Protein AF-A0A2D8U6D7-F1 (afdb_monomer_lite)

pLDDT: mean 74.04, std 12.65, range [47.66, 91.5]

Radius of gyration: 14.73 Å; chains: 1; bounding box: 35×24×39 Å

Structure (mmCIF, N/CA/C/O backbone):
data_AF-A0A2D8U6D7-F1
#
_entry.id   AF-A0A2D8U6D7-F1
#
loop_
_atom_site.group_PDB
_atom_site.id
_atom_site.type_symbol
_atom_site.label_atom_id
_atom_site.label_alt_id
_atom_site.label_comp_id
_atom_site.label_asym_id
_atom_site.label_entity_id
_atom_site.label_seq_id
_atom_site.pdbx_PDB_ins_code
_atom_site.Cartn_x
_atom_site.Cartn_y
_atom_site.Cartn_z
_atom_site.occupancy
_atom_site.B_iso_or_equiv
_atom_site.auth_seq_id
_atom_site.auth_comp_id
_atom_site.auth_asym_id
_atom_site.auth_atom_id
_atom_site.pdbx_PDB_model_num
ATOM 1 N N . MET A 1 1 ? 12.069 -9.925 2.787 1.00 50.28 1 MET A N 1
ATOM 2 C CA . MET A 1 1 ? 12.293 -8.523 2.334 1.00 50.28 1 MET A CA 1
ATOM 3 C C . MET A 1 1 ? 13.590 -8.177 1.561 1.00 50.28 1 MET A C 1
ATOM 5 O O . MET A 1 1 ? 13.498 -7.458 0.572 1.00 50.28 1 MET A O 1
ATOM 9 N N . ARG A 1 2 ? 14.810 -8.616 1.933 1.00 51.97 2 ARG A N 1
ATOM 10 C CA . ARG A 1 2 ? 16.071 -8.063 1.350 1.00 51.97 2 ARG A CA 1
ATOM 11 C C . ARG A 1 2 ? 16.316 -8.334 -0.151 1.00 51.97 2 ARG A C 1
ATOM 13 O O . ARG A 1 2 ? 16.917 -7.504 -0.827 1.00 51.97 2 ARG A O 1
ATOM 20 N N . GLY A 1 3 ? 15.871 -9.482 -0.666 1.00 53.47 3 GLY A N 1
ATOM 21 C CA . GLY A 1 3 ? 16.081 -9.878 -2.069 1.00 53.47 3 GLY A CA 1
ATOM 22 C C . GLY A 1 3 ? 15.167 -9.151 -3.059 1.00 53.47 3 GLY A C 1
ATOM 23 O O . GLY A 1 3 ? 15.640 -8.672 -4.085 1.00 53.47 3 GLY A O 1
ATOM 24 N N . ILE A 1 4 ? 13.885 -9.001 -2.711 1.00 47.66 4 ILE A N 1
ATOM 25 C CA . ILE A 1 4 ? 12.861 -8.347 -3.546 1.00 47.66 4 ILE A CA 1
ATOM 26 C C . ILE A 1 4 ? 13.197 -6.866 -3.744 1.00 47.66 4 ILE A C 1
ATOM 28 O O . ILE A 1 4 ? 13.259 -6.398 -4.877 1.00 47.66 4 ILE A O 1
ATOM 32 N N . ARG A 1 5 ? 13.537 -6.155 -2.658 1.00 55.44 5 ARG A N 1
ATOM 33 C CA . ARG A 1 5 ? 13.986 -4.753 -2.707 1.00 55.44 5 ARG A CA 1
ATOM 34 C C . ARG A 1 5 ? 15.180 -4.565 -3.645 1.00 55.44 5 ARG A C 1
ATOM 36 O O . ARG A 1 5 ? 15.194 -3.638 -4.444 1.00 55.44 5 ARG A O 1
ATOM 43 N N . LYS A 1 6 ? 16.171 -5.460 -3.574 1.00 61.91 6 LYS A N 1
ATOM 44 C CA . LYS A 1 6 ? 17.380 -5.384 -4.407 1.00 61.91 6 LYS A CA 1
ATOM 45 C C . LYS A 1 6 ? 17.085 -5.659 -5.887 1.00 61.91 6 LYS A C 1
ATOM 47 O O . LYS A 1 6 ? 17.662 -5.001 -6.746 1.00 61.91 6 LYS A O 1
ATOM 52 N N . GLY A 1 7 ? 16.188 -6.604 -6.172 1.00 61.66 7 GLY A N 1
ATOM 53 C CA . GLY A 1 7 ? 15.747 -6.914 -7.533 1.00 61.66 7 GLY A CA 1
ATOM 54 C C . GLY A 1 7 ? 14.941 -5.781 -8.165 1.00 61.66 7 GLY A C 1
ATOM 55 O O . GLY A 1 7 ? 15.217 -5.408 -9.301 1.00 61.66 7 GLY A O 1
ATOM 56 N N . LEU A 1 8 ? 14.010 -5.190 -7.409 1.00 56.62 8 LEU A N 1
ATOM 57 C CA . LEU A 1 8 ? 13.214 -4.053 -7.868 1.00 56.62 8 LEU A CA 1
ATOM 58 C C . LEU A 1 8 ? 14.104 -2.843 -8.156 1.00 56.62 8 LEU A C 1
ATOM 60 O O . LEU A 1 8 ? 14.065 -2.354 -9.276 1.00 56.62 8 LEU A O 1
ATOM 64 N N . LEU A 1 9 ? 14.976 -2.440 -7.222 1.00 59.34 9 LEU A N 1
ATOM 65 C CA . LEU A 1 9 ? 15.904 -1.312 -7.415 1.00 59.34 9 LEU A CA 1
ATOM 66 C C . LEU A 1 9 ? 16.792 -1.485 -8.657 1.00 59.34 9 LEU A C 1
ATOM 68 O O . LEU A 1 9 ? 16.898 -0.582 -9.476 1.00 59.34 9 LEU A O 1
ATOM 72 N N . SER A 1 10 ? 17.368 -2.675 -8.851 1.00 64.12 10 SER A N 1
ATOM 73 C CA . SER A 1 10 ? 18.191 -2.949 -10.036 1.00 64.12 10 SER A CA 1
ATOM 74 C C . SER A 1 10 ? 17.395 -2.867 -11.341 1.00 64.12 10 SER A C 1
ATOM 76 O O . SER A 1 10 ? 17.953 -2.480 -12.369 1.00 64.12 10 SER A O 1
ATOM 78 N N . ALA A 1 11 ? 16.122 -3.267 -11.325 1.00 56.53 11 ALA A N 1
ATOM 79 C CA . ALA A 1 11 ? 15.256 -3.197 -12.491 1.00 56.53 11 ALA A CA 1
ATOM 80 C C . ALA A 1 11 ? 14.836 -1.751 -12.797 1.00 56.53 11 ALA A C 1
ATOM 82 O O . ALA A 1 11 ? 14.767 -1.399 -13.975 1.00 56.53 11 ALA A O 1
ATOM 83 N N . THR A 1 12 ? 14.586 -0.920 -11.771 1.00 59.09 12 THR A N 1
ATOM 84 C CA . THR A 1 12 ? 14.165 0.481 -11.967 1.00 59.09 12 THR A CA 1
ATOM 85 C C . THR A 1 12 ? 15.308 1.306 -12.551 1.00 59.09 12 THR A C 1
ATOM 87 O O . THR A 1 12 ? 15.107 2.023 -13.530 1.00 59.09 12 THR A O 1
ATOM 90 N N . ASP A 1 13 ? 16.524 1.107 -12.029 1.00 56.97 13 ASP A N 1
ATOM 91 C CA . ASP A 1 13 ? 17.740 1.777 -12.494 1.00 56.97 13 ASP A CA 1
ATOM 92 C C . ASP A 1 13 ? 18.101 1.386 -13.936 1.00 56.97 13 ASP A C 1
ATOM 94 O O . ASP A 1 13 ? 18.644 2.191 -14.693 1.00 56.97 13 ASP A O 1
ATOM 98 N N . SER A 1 14 ? 17.798 0.146 -14.337 1.00 55.41 14 SER A N 1
ATOM 99 C CA . SER A 1 14 ? 18.183 -0.384 -15.654 1.00 55.41 14 SER A CA 1
ATOM 100 C C . SER A 1 14 ? 17.163 -0.095 -16.755 1.00 55.41 14 SER A C 1
ATOM 102 O O . SER A 1 14 ? 17.503 -0.172 -17.937 1.00 55.41 14 SER A O 1
ATOM 104 N N . ASN A 1 15 ? 15.911 0.206 -16.405 1.00 53.69 15 ASN A N 1
ATOM 105 C CA . ASN A 1 15 ? 14.874 0.522 -17.376 1.00 53.69 15 ASN A CA 1
ATOM 106 C C . ASN A 1 15 ? 13.762 1.365 -16.722 1.00 53.69 15 ASN A C 1
ATOM 108 O O . ASN A 1 15 ? 12.864 0.794 -16.104 1.00 53.69 15 ASN A O 1
ATOM 112 N N . PRO A 1 16 ? 13.732 2.700 -16.912 1.00 53.34 16 PRO A N 1
ATOM 113 C CA . PRO A 1 16 ? 12.679 3.555 -16.350 1.00 53.34 16 PRO A CA 1
ATOM 114 C C . PRO A 1 16 ? 11.275 3.227 -16.895 1.00 53.34 16 PRO A C 1
ATOM 116 O O . PRO A 1 16 ? 10.280 3.751 -16.409 1.00 53.34 16 PRO A O 1
ATOM 119 N N . ARG A 1 17 ? 11.181 2.338 -17.898 1.00 50.38 17 ARG A N 1
ATOM 120 C CA . ARG A 1 17 ? 9.947 1.708 -18.376 1.00 50.38 17 ARG A CA 1
ATOM 121 C C . ARG A 1 17 ? 9.861 0.259 -17.889 1.00 50.38 17 ARG A C 1
ATOM 123 O O . ARG A 1 17 ? 9.869 -0.673 -18.695 1.00 50.38 17 ARG A O 1
ATOM 130 N N . ILE A 1 18 ? 9.793 0.035 -16.579 1.00 54.50 18 ILE A N 1
ATOM 131 C CA . ILE A 1 18 ? 9.288 -1.253 -16.091 1.00 54.50 18 ILE A CA 1
ATOM 132 C C . ILE A 1 18 ? 7.811 -1.329 -16.488 1.00 54.50 18 ILE A C 1
ATOM 134 O O . ILE A 1 18 ? 7.003 -0.510 -16.058 1.00 54.50 18 ILE A O 1
ATOM 138 N N . ASN A 1 19 ? 7.448 -2.331 -17.291 1.00 55.38 19 ASN A N 1
ATOM 139 C CA . ASN A 1 19 ? 6.052 -2.730 -17.437 1.00 55.38 19 ASN A CA 1
ATOM 140 C C . ASN A 1 19 ? 5.639 -3.431 -16.141 1.00 55.38 19 ASN A C 1
ATOM 142 O O . ASN A 1 19 ? 5.841 -4.636 -15.995 1.00 55.38 19 ASN A O 1
ATOM 146 N N . VAL A 1 20 ? 5.130 -2.666 -15.176 1.00 59.84 20 VAL A N 1
ATOM 147 C CA . VAL A 1 20 ? 4.542 -3.229 -13.960 1.00 59.84 20 VAL A CA 1
ATOM 148 C C . VAL A 1 20 ? 3.146 -3.710 -14.328 1.00 59.84 20 VAL A C 1
ATOM 150 O O . VAL A 1 20 ? 2.276 -2.907 -14.660 1.00 59.84 20 VAL A O 1
ATOM 153 N N . VAL A 1 21 ? 2.931 -5.022 -14.290 1.00 64.88 21 VAL A N 1
ATOM 154 C CA . VAL A 1 21 ? 1.577 -5.574 -14.321 1.00 64.88 21 VAL A CA 1
ATOM 155 C C . VAL A 1 21 ? 0.980 -5.355 -12.938 1.00 64.88 21 VAL A C 1
ATOM 157 O O . VAL A 1 21 ? 1.488 -5.890 -11.949 1.00 64.88 21 VAL A O 1
ATOM 160 N N . PHE A 1 22 ? -0.054 -4.522 -12.884 1.00 72.38 22 PHE A N 1
ATOM 161 C CA . PHE A 1 22 ? -0.819 -4.224 -11.682 1.00 72.38 22 PHE A CA 1
ATOM 162 C C . PHE A 1 22 ? -2.220 -4.809 -11.821 1.00 72.38 22 PHE A C 1
ATOM 164 O O . PHE A 1 22 ? -2.899 -4.573 -12.822 1.00 72.38 22 PHE A O 1
ATOM 171 N N . GLU A 1 23 ? -2.647 -5.545 -10.803 1.00 78.12 23 GLU A N 1
ATOM 172 C CA . GLU A 1 23 ? -3.965 -6.163 -10.742 1.00 78.12 23 GLU A CA 1
ATOM 173 C C . GLU A 1 23 ? -4.605 -5.820 -9.397 1.00 78.12 23 GLU A C 1
ATOM 175 O O . GLU A 1 23 ? -4.019 -6.063 -8.339 1.00 78.12 23 GLU A O 1
ATOM 180 N N . SER A 1 24 ? -5.819 -5.272 -9.433 1.00 76.31 24 SER A N 1
ATOM 181 C CA . SER A 1 24 ? -6.684 -5.198 -8.261 1.00 76.31 24 SER A CA 1
ATOM 182 C C . SER A 1 24 ? -7.717 -6.316 -8.348 1.00 76.31 24 SER A C 1
ATOM 184 O O . SER A 1 24 ? -8.497 -6.401 -9.298 1.00 76.31 24 SER A O 1
ATOM 186 N N . VAL A 1 25 ? -7.701 -7.207 -7.362 1.00 78.94 25 VAL A N 1
ATOM 187 C CA . VAL A 1 25 ? -8.641 -8.325 -7.268 1.00 78.94 25 VAL A CA 1
ATOM 188 C C . VAL A 1 25 ? -9.526 -8.076 -6.059 1.00 78.94 25 VAL A C 1
ATOM 190 O O . VAL A 1 25 ? -9.050 -8.078 -4.923 1.00 78.94 25 VAL A O 1
ATOM 193 N N . ARG A 1 26 ? -10.813 -7.823 -6.305 1.00 74.69 26 ARG A N 1
ATOM 194 C CA . ARG A 1 26 ? -11.822 -7.807 -5.245 1.00 74.69 26 ARG A CA 1
ATOM 195 C C . ARG A 1 26 ? -12.151 -9.257 -4.915 1.00 74.69 26 ARG A C 1
ATOM 197 O O . ARG A 1 26 ? -12.483 -10.017 -5.820 1.00 74.69 26 ARG A O 1
ATOM 204 N N . GLU A 1 27 ? -12.011 -9.640 -3.655 1.00 70.31 27 GLU A N 1
ATOM 205 C CA . GLU A 1 27 ? -12.469 -10.949 -3.208 1.00 70.31 27 GLU A CA 1
ATOM 206 C C . GLU A 1 27 ? -13.883 -10.821 -2.643 1.00 70.31 27 GLU A C 1
ATOM 208 O O . GLU A 1 27 ? -14.126 -10.135 -1.647 1.00 70.31 27 GLU A O 1
ATOM 213 N N . ASP A 1 28 ? -14.824 -11.466 -3.328 1.00 57.78 28 ASP A N 1
ATOM 214 C CA . ASP A 1 28 ? -16.261 -11.258 -3.145 1.00 57.78 28 ASP A CA 1
ATOM 215 C C . ASP A 1 28 ? -16.778 -11.727 -1.768 1.00 57.78 28 ASP A C 1
ATOM 217 O O . ASP A 1 28 ? -17.783 -11.203 -1.288 1.00 57.78 28 ASP A O 1
ATOM 221 N N . ASP A 1 29 ? -16.052 -12.628 -1.089 1.00 59.06 29 ASP A N 1
ATOM 222 C CA . ASP A 1 29 ? -16.477 -13.255 0.174 1.00 59.06 29 ASP A CA 1
ATOM 223 C C . ASP A 1 29 ? -15.688 -12.800 1.420 1.00 59.06 29 ASP A C 1
ATOM 225 O O . ASP A 1 29 ? -16.089 -13.088 2.549 1.00 59.06 29 ASP A O 1
ATOM 229 N N . SER A 1 30 ? -14.571 -12.086 1.254 1.00 59.16 30 SER A N 1
ATOM 230 C CA . SER A 1 30 ? -13.634 -11.779 2.348 1.00 59.16 30 SER A CA 1
ATOM 231 C C . SER A 1 30 ? -13.583 -10.298 2.747 1.00 59.16 30 SER A C 1
ATOM 233 O O . SER A 1 30 ? -13.002 -9.950 3.781 1.00 59.16 30 SER A O 1
ATOM 235 N N . GLY A 1 31 ? -14.244 -9.423 1.979 1.00 65.19 31 GLY A N 1
ATOM 236 C CA . GLY A 1 31 ? -14.343 -7.992 2.284 1.00 65.19 31 GLY A CA 1
ATOM 237 C C . GLY A 1 31 ? -13.014 -7.249 2.141 1.00 65.19 31 GLY A C 1
ATOM 238 O O . GLY A 1 31 ? -12.787 -6.241 2.816 1.00 65.19 31 GLY A O 1
ATOM 239 N N . PHE A 1 32 ? -12.113 -7.761 1.300 1.00 77.31 32 PHE A N 1
ATOM 240 C CA . PHE A 1 32 ? -10.862 -7.092 0.984 1.00 77.31 32 PHE A CA 1
ATOM 241 C C . PHE A 1 32 ? -10.588 -7.015 -0.519 1.00 77.31 32 PHE A C 1
ATOM 243 O O . PHE A 1 32 ? -11.038 -7.832 -1.323 1.00 77.31 32 PHE A O 1
ATOM 250 N N . THR A 1 33 ? -9.832 -5.985 -0.898 1.00 86.38 33 THR A N 1
ATOM 251 C CA . THR A 1 33 ? -9.224 -5.858 -2.223 1.00 86.38 33 THR A CA 1
ATOM 252 C C . THR A 1 33 ? -7.738 -6.172 -2.109 1.00 86.38 33 THR A C 1
ATOM 254 O O . THR A 1 33 ? -7.012 -5.485 -1.387 1.00 86.38 33 THR A O 1
ATOM 257 N N . SER A 1 34 ? -7.295 -7.201 -2.828 1.00 86.69 34 SER A N 1
ATOM 258 C CA . SER A 1 34 ? -5.886 -7.574 -2.957 1.00 86.69 34 SER A CA 1
ATOM 259 C C . SER A 1 34 ? -5.253 -6.787 -4.103 1.00 86.69 34 SER A C 1
ATOM 261 O O . SER A 1 34 ? -5.798 -6.726 -5.211 1.00 86.69 34 SE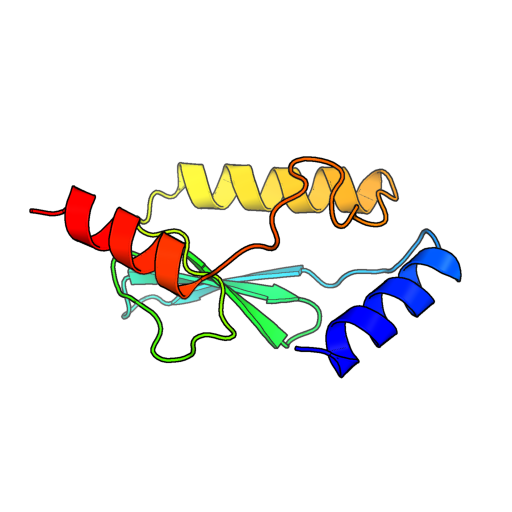R A O 1
ATOM 263 N N . LEU A 1 35 ? -4.108 -6.165 -3.830 1.00 85.50 35 LEU A N 1
ATOM 264 C CA . LEU A 1 35 ? -3.269 -5.511 -4.825 1.00 85.50 35 LEU A CA 1
ATOM 265 C C . LEU A 1 35 ? -2.085 -6.419 -5.144 1.00 85.50 35 LEU A C 1
ATOM 267 O O . LEU A 1 35 ? -1.228 -6.689 -4.292 1.00 85.50 35 LEU A O 1
ATOM 271 N N . LYS A 1 36 ? -2.038 -6.871 -6.397 1.00 85.25 36 LYS A N 1
ATOM 272 C CA . LYS A 1 36 ? -0.992 -7.751 -6.904 1.00 85.25 36 LYS A CA 1
ATOM 273 C C . LYS A 1 36 ? -0.084 -6.996 -7.859 1.00 85.25 36 LYS A C 1
ATOM 275 O O . LYS A 1 36 ? -0.532 -6.289 -8.762 1.00 85.25 36 LYS A O 1
ATOM 280 N N . PHE A 1 37 ? 1.211 -7.198 -7.670 1.00 79.12 37 PHE A N 1
ATOM 281 C CA . PHE A 1 37 ? 2.265 -6.642 -8.502 1.00 79.12 37 PHE A CA 1
ATOM 282 C C . PHE A 1 37 ? 3.000 -7.808 -9.147 1.00 79.12 37 PHE A C 1
ATOM 284 O O . PHE A 1 37 ? 3.607 -8.624 -8.456 1.00 79.12 37 PHE A O 1
ATOM 291 N N . MET A 1 38 ? 2.929 -7.916 -10.475 1.00 79.69 38 MET A N 1
ATOM 292 C CA . MET A 1 38 ? 3.548 -9.018 -11.225 1.00 79.69 38 MET A CA 1
ATOM 293 C C . MET A 1 38 ? 3.083 -10.410 -10.744 1.00 79.69 38 MET A C 1
ATOM 295 O O . MET A 1 38 ? 3.874 -11.351 -10.686 1.00 79.69 38 MET A O 1
ATOM 299 N N . GLY A 1 39 ? 1.808 -10.531 -10.358 1.00 77.75 39 GLY A N 1
ATOM 300 C CA . GLY A 1 39 ? 1.213 -11.768 -9.836 1.00 77.75 39 GLY A C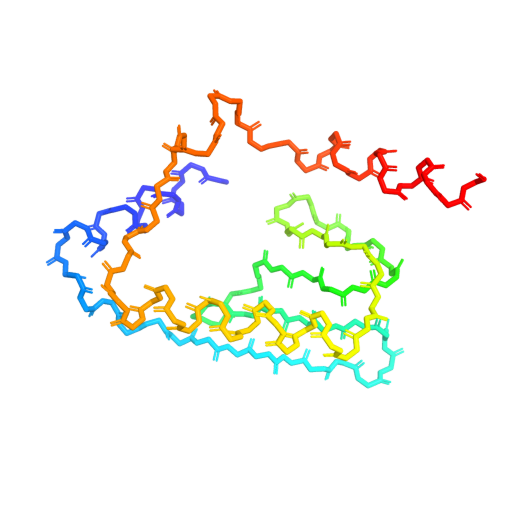A 1
ATOM 301 C C . GLY A 1 39 ? 1.543 -12.090 -8.372 1.00 77.75 39 GLY A C 1
ATOM 302 O O . GLY A 1 39 ? 1.044 -13.085 -7.850 1.00 77.75 39 GLY A O 1
ATOM 303 N N . VAL A 1 40 ? 2.348 -11.262 -7.696 1.00 79.44 40 VAL A N 1
ATOM 304 C CA . VAL A 1 40 ? 2.662 -11.397 -6.266 1.00 79.44 40 VAL A CA 1
ATOM 305 C C . VAL A 1 40 ? 1.755 -10.478 -5.460 1.00 79.44 40 VAL A C 1
ATOM 307 O O . VAL A 1 40 ? 1.631 -9.295 -5.774 1.00 79.44 40 VAL A O 1
ATOM 310 N N . GLU A 1 41 ? 1.133 -11.013 -4.416 1.00 83.00 41 GLU A N 1
ATOM 311 C CA . GLU A 1 41 ? 0.348 -10.223 -3.470 1.00 83.00 41 GLU A CA 1
ATOM 312 C C . GLU A 1 41 ? 1.266 -9.304 -2.658 1.00 83.00 41 GLU A C 1
ATOM 314 O O . GLU A 1 41 ? 2.190 -9.770 -1.997 1.00 83.00 41 GLU A O 1
ATOM 319 N N . GLY A 1 42 ? 1.047 -7.991 -2.770 1.00 83.38 42 GLY A N 1
ATOM 320 C CA . GLY A 1 42 ? 1.884 -6.985 -2.112 1.00 83.38 42 GLY A CA 1
ATOM 321 C C . GLY A 1 42 ? 1.145 -6.152 -1.071 1.00 83.38 42 GLY A C 1
ATOM 322 O O . GLY A 1 42 ? 1.764 -5.676 -0.121 1.00 83.38 42 GLY A O 1
ATOM 323 N N . ALA A 1 43 ? -0.167 -5.966 -1.234 1.00 87.25 43 ALA A N 1
ATOM 324 C CA . ALA A 1 43 ? -0.968 -5.204 -0.287 1.00 87.25 43 ALA A CA 1
ATOM 325 C C . ALA A 1 43 ? -2.426 -5.665 -0.250 1.00 87.25 43 ALA A C 1
ATOM 327 O O . ALA A 1 43 ? -2.966 -6.148 -1.244 1.00 87.25 43 ALA A O 1
ATOM 328 N N . VAL A 1 44 ? -3.071 -5.442 0.893 1.00 89.44 44 VAL A N 1
ATOM 329 C CA . VAL A 1 44 ? -4.489 -5.715 1.124 1.00 89.44 44 VAL A CA 1
ATOM 330 C C . VAL A 1 44 ? -5.168 -4.464 1.682 1.00 89.44 44 VAL A C 1
ATOM 332 O O . VAL A 1 44 ? -4.721 -3.863 2.663 1.00 89.44 44 VAL A O 1
ATOM 335 N N . ILE A 1 45 ? -6.290 -4.087 1.069 1.00 88.44 45 ILE A N 1
A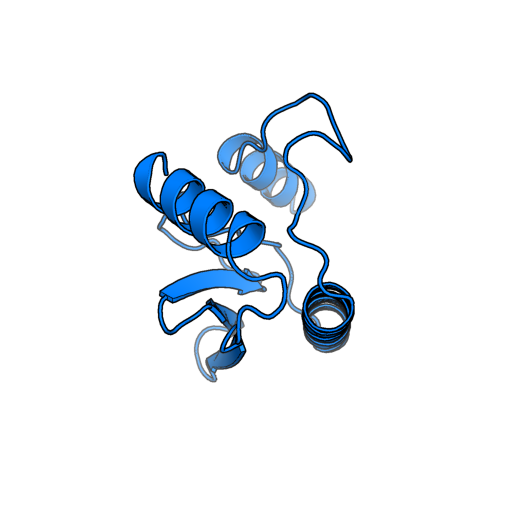TOM 336 C CA . ILE A 1 45 ? -7.187 -3.025 1.539 1.00 88.44 45 ILE A CA 1
ATOM 337 C C . ILE A 1 45 ? -8.448 -3.700 2.062 1.00 88.44 45 ILE A C 1
ATOM 339 O O . ILE A 1 45 ? -9.196 -4.297 1.293 1.00 88.44 45 ILE A O 1
ATOM 343 N N . GLY A 1 46 ? -8.673 -3.642 3.371 1.00 85.88 46 GLY A N 1
ATOM 344 C CA . GLY A 1 46 ? -9.716 -4.438 4.006 1.00 85.88 46 GLY A CA 1
ATOM 345 C C . GLY A 1 46 ? -9.884 -4.133 5.484 1.00 85.88 46 GLY A C 1
ATOM 346 O O . GLY A 1 46 ? -8.995 -3.587 6.145 1.00 85.88 46 GLY A O 1
ATOM 347 N N . THR A 1 47 ? -11.031 -4.508 6.040 1.00 81.56 47 THR A N 1
ATOM 348 C CA . THR A 1 47 ? -11.253 -4.438 7.490 1.00 81.56 47 THR A CA 1
ATOM 349 C C . THR A 1 47 ? -10.542 -5.556 8.244 1.00 81.56 47 THR A C 1
ATOM 351 O O . THR A 1 47 ? -10.263 -5.382 9.426 1.00 81.56 47 THR A O 1
ATOM 354 N N . SER A 1 48 ? -10.209 -6.665 7.595 1.00 84.25 48 SER A N 1
ATOM 355 C CA . SER A 1 48 ? -9.530 -7.802 8.222 1.00 84.25 48 SER A CA 1
ATOM 356 C C . SER A 1 48 ? -8.018 -7.707 8.041 1.00 84.25 48 SER A C 1
ATOM 358 O O . SER A 1 48 ? -7.549 -7.365 6.958 1.00 84.25 48 SER A O 1
ATOM 360 N N . GLU A 1 49 ? -7.273 -7.997 9.106 1.00 88.12 49 GLU A N 1
ATOM 361 C CA . GLU A 1 49 ? -5.811 -8.054 9.078 1.00 88.12 49 GLU A CA 1
ATOM 362 C C . GLU A 1 49 ? -5.338 -9.288 8.288 1.00 88.12 49 GLU A C 1
ATOM 364 O O . GLU A 1 49 ? -5.811 -10.394 8.572 1.00 88.12 49 GLU A O 1
ATOM 369 N N . PRO A 1 50 ? -4.413 -9.147 7.320 1.00 87.50 50 PRO A N 1
ATOM 370 C CA . PRO A 1 50 ? -3.816 -10.293 6.652 1.00 87.50 50 PRO A CA 1
ATOM 371 C C . PRO A 1 50 ? -2.832 -11.015 7.593 1.00 87.50 50 PRO A C 1
ATOM 373 O O . PRO A 1 50 ? -2.092 -10.366 8.334 1.00 87.50 50 PRO A O 1
ATOM 376 N N . PRO A 1 51 ? -2.760 -12.357 7.557 1.00 85.88 51 PRO A N 1
ATOM 377 C CA . PRO A 1 51 ? -1.928 -13.130 8.482 1.00 85.88 51 PRO A CA 1
ATOM 378 C C . PRO A 1 51 ? -0.419 -12.964 8.243 1.00 85.88 51 PRO A C 1
ATOM 380 O O . PRO A 1 51 ? 0.374 -13.233 9.143 1.00 85.88 51 PRO A O 1
ATOM 383 N N . ASP A 1 52 ? -0.017 -12.551 7.040 1.00 89.19 52 ASP A N 1
ATOM 384 C CA . ASP A 1 52 ? 1.383 -12.356 6.665 1.00 89.19 52 ASP A CA 1
ATOM 385 C C . ASP A 1 52 ? 1.823 -10.904 6.917 1.00 89.19 52 ASP A C 1
ATOM 387 O O . ASP A 1 52 ? 1.148 -9.962 6.499 1.00 89.19 52 ASP A O 1
ATOM 391 N N . MET A 1 53 ? 2.961 -10.726 7.590 1.00 89.38 53 MET A N 1
ATOM 392 C CA . MET A 1 53 ? 3.579 -9.427 7.888 1.00 89.38 53 MET A CA 1
ATOM 393 C C . MET A 1 53 ? 4.358 -8.839 6.705 1.00 89.38 53 MET A C 1
ATOM 395 O O . MET A 1 53 ? 4.708 -7.662 6.742 1.00 89.38 53 MET A O 1
ATOM 399 N N . ASP A 1 54 ? 4.634 -9.635 5.668 1.00 85.75 54 ASP A N 1
ATOM 400 C CA . ASP A 1 54 ? 5.217 -9.144 4.415 1.00 85.75 54 ASP A CA 1
ATOM 401 C C . ASP A 1 54 ? 4.152 -8.493 3.496 1.00 85.75 54 ASP A C 1
ATOM 403 O O . ASP A 1 54 ? 4.508 -7.899 2.477 1.00 85.75 54 ASP A O 1
ATOM 407 N N . ILE A 1 55 ? 2.861 -8.553 3.861 1.00 87.19 55 ILE A N 1
ATOM 408 C CA . ILE A 1 55 ? 1.752 -7.890 3.157 1.00 87.19 55 ILE A CA 1
ATOM 409 C C . ILE A 1 55 ? 1.428 -6.555 3.837 1.00 87.19 55 ILE A C 1
ATOM 411 O O . ILE A 1 55 ? 1.083 -6.518 5.023 1.00 87.19 55 ILE A O 1
ATOM 415 N N . LEU A 1 56 ? 1.468 -5.465 3.062 1.00 87.75 56 LEU A N 1
ATOM 416 C CA . LEU A 1 56 ? 1.032 -4.142 3.516 1.00 87.75 56 LEU A CA 1
ATOM 417 C C . LEU A 1 56 ? -0.484 -4.139 3.730 1.00 87.75 56 LEU A C 1
ATOM 419 O O . LEU A 1 56 ? -1.246 -4.342 2.782 1.00 87.75 56 LEU A O 1
ATOM 423 N N . TRP A 1 57 ? -0.936 -3.860 4.948 1.00 90.69 57 TRP A N 1
ATOM 424 C CA . TRP A 1 57 ? -2.361 -3.782 5.251 1.00 90.69 57 TRP A CA 1
ATOM 425 C C . TRP A 1 57 ? -2.798 -2.345 5.474 1.00 90.69 57 TRP A C 1
ATOM 427 O O . TRP A 1 57 ? -2.328 -1.714 6.402 1.00 90.69 57 TRP A O 1
ATOM 437 N N . LEU A 1 58 ? -3.736 -1.811 4.694 1.00 86.69 58 LEU A N 1
ATOM 438 C CA . LEU A 1 58 ? -4.109 -0.395 4.834 1.00 86.69 58 LEU A CA 1
ATOM 439 C C . LEU A 1 58 ? -5.239 -0.116 5.826 1.00 86.69 58 LEU A C 1
ATOM 441 O O . LEU A 1 58 ? -5.403 1.036 6.205 1.00 86.69 58 LEU A O 1
ATOM 445 N N . GLY A 1 59 ? -5.951 -1.147 6.294 1.00 77.44 59 GLY A N 1
ATOM 446 C CA . GLY A 1 59 ? -7.012 -1.023 7.293 1.00 77.44 59 GLY A CA 1
ATOM 447 C C . GLY A 1 59 ? -8.182 -0.133 6.850 1.00 77.44 59 GLY A C 1
ATOM 448 O O . GLY A 1 59 ? -8.028 1.066 6.667 1.00 77.44 59 GLY A O 1
ATOM 449 N N . LYS A 1 60 ? -9.396 -0.699 6.808 1.00 76.38 60 LYS A N 1
ATOM 450 C CA . LYS A 1 60 ? -10.631 -0.107 6.235 1.00 76.38 60 LYS A CA 1
ATOM 451 C C . LYS A 1 60 ? -10.732 -0.383 4.732 1.00 76.38 60 LYS A C 1
ATOM 453 O O . LYS A 1 60 ? -9.747 -0.331 4.005 1.00 76.38 60 LYS A O 1
ATOM 458 N N . GLU A 1 61 ? -11.944 -0.688 4.279 1.00 68.31 61 GLU A N 1
ATOM 459 C CA . GLU A 1 61 ? -12.272 -0.792 2.856 1.00 68.31 61 GLU A CA 1
ATOM 460 C C . GLU A 1 61 ? -13.316 0.274 2.526 1.00 68.31 61 GLU A C 1
ATOM 462 O O . GLU A 1 61 ? -14.423 0.259 3.062 1.00 68.31 61 GLU A O 1
ATOM 467 N N . THR A 1 62 ? -12.969 1.199 1.636 1.00 72.94 62 THR A N 1
ATOM 468 C CA . THR A 1 62 ? -13.953 1.958 0.863 1.00 72.94 62 THR A CA 1
ATOM 469 C C . THR A 1 62 ? -13.587 1.818 -0.606 1.00 72.94 62 THR A C 1
ATOM 471 O O . THR A 1 62 ? -12.405 1.776 -0.957 1.00 72.94 62 THR A O 1
ATOM 474 N N . GLN A 1 63 ? -14.591 1.726 -1.481 1.00 76.06 63 GLN A N 1
ATOM 475 C CA . GLN A 1 63 ? -14.345 1.666 -2.925 1.00 76.06 63 GLN A CA 1
ATOM 476 C C . GLN A 1 63 ? -13.537 2.877 -3.411 1.00 76.06 63 GLN A C 1
ATOM 478 O O . GLN A 1 63 ? -12.664 2.719 -4.263 1.00 76.06 63 GLN A O 1
ATOM 483 N N . ASP A 1 64 ? -13.768 4.048 -2.816 1.00 81.81 64 ASP A N 1
ATOM 484 C CA . ASP A 1 64 ? -13.050 5.282 -3.139 1.00 81.81 64 ASP A CA 1
ATOM 485 C C . ASP A 1 64 ? -11.549 5.165 -2.833 1.00 81.81 64 ASP A C 1
ATOM 487 O O . ASP A 1 64 ? -10.725 5.464 -3.696 1.00 81.81 64 ASP A O 1
ATOM 491 N N . LEU A 1 65 ? -11.174 4.627 -1.663 1.00 82.44 65 LEU A N 1
ATOM 492 C CA . LEU A 1 65 ? -9.769 4.433 -1.284 1.00 82.44 65 LEU A CA 1
ATOM 493 C C . LEU A 1 65 ? -9.043 3.497 -2.258 1.00 82.44 65 LEU A C 1
ATOM 495 O O . LEU A 1 65 ? -7.915 3.762 -2.675 1.00 82.44 65 LEU A O 1
ATOM 499 N N . VAL A 1 66 ? -9.702 2.403 -2.647 1.00 82.44 66 VAL A N 1
ATOM 500 C CA . VAL A 1 66 ? -9.157 1.445 -3.618 1.00 82.44 66 VAL A CA 1
ATOM 501 C C . VAL A 1 66 ? -8.899 2.126 -4.965 1.00 82.44 66 VAL A C 1
ATOM 503 O O . VAL A 1 66 ? -7.839 1.922 -5.567 1.00 82.44 66 VAL A O 1
ATOM 506 N N . GLN A 1 67 ? -9.844 2.944 -5.438 1.00 83.81 67 GLN A N 1
ATOM 507 C CA . GLN A 1 67 ? -9.716 3.673 -6.700 1.00 83.81 67 GLN A CA 1
ATOM 508 C C . GLN A 1 67 ? -8.602 4.724 -6.651 1.00 83.81 67 GLN A C 1
ATOM 510 O O . GLN A 1 67 ? -7.796 4.794 -7.581 1.00 83.81 67 GLN A O 1
ATOM 515 N N . GLU A 1 68 ? -8.518 5.507 -5.576 1.00 87.06 68 GLU A N 1
ATOM 516 C CA . GLU A 1 68 ? -7.503 6.554 -5.405 1.00 87.06 68 GLU A CA 1
ATOM 517 C C . GLU A 1 68 ? -6.079 5.986 -5.372 1.00 87.06 68 GLU A C 1
ATOM 519 O O . GLU A 1 68 ? -5.188 6.486 -6.068 1.00 87.06 68 GLU A O 1
ATOM 524 N N . ILE A 1 69 ? -5.865 4.903 -4.619 1.00 84.62 69 ILE A N 1
ATOM 525 C CA . ILE A 1 69 ? -4.559 4.239 -4.524 1.00 84.62 69 ILE A CA 1
ATOM 526 C C . ILE A 1 69 ? -4.173 3.623 -5.863 1.00 84.62 69 ILE A C 1
ATOM 528 O O . ILE A 1 69 ? -3.060 3.836 -6.343 1.00 84.62 69 ILE A O 1
ATOM 532 N N . THR A 1 70 ? -5.101 2.903 -6.498 1.00 82.94 70 THR A N 1
ATOM 533 C CA . THR A 1 70 ? -4.874 2.299 -7.816 1.00 82.94 70 THR A CA 1
ATOM 534 C C . THR A 1 70 ? -4.472 3.361 -8.838 1.00 82.94 70 THR A C 1
ATOM 536 O O . THR A 1 70 ? -3.480 3.199 -9.549 1.00 82.94 70 THR A O 1
ATOM 539 N N . LYS A 1 71 ? -5.199 4.484 -8.878 1.00 84.62 71 LYS A N 1
ATOM 540 C CA . LYS A 1 71 ? -4.895 5.605 -9.769 1.00 84.62 71 LYS A CA 1
ATOM 541 C C . LYS A 1 71 ? -3.505 6.183 -9.495 1.00 84.62 71 LYS A C 1
ATOM 543 O O . LYS A 1 71 ? -2.734 6.352 -10.435 1.00 84.62 71 LYS A O 1
ATOM 548 N N . SER A 1 72 ? -3.164 6.417 -8.230 1.00 84.62 72 SER A N 1
ATOM 549 C CA . SER A 1 72 ? -1.860 6.966 -7.835 1.00 84.62 72 SER A CA 1
ATOM 550 C C . SER A 1 72 ? -0.700 6.045 -8.226 1.00 84.62 72 SER A C 1
ATOM 552 O O . SER A 1 72 ? 0.312 6.511 -8.745 1.00 84.62 72 SER A O 1
ATOM 554 N N . ILE A 1 73 ? -0.851 4.728 -8.039 1.00 79.94 73 ILE A N 1
ATOM 555 C CA . ILE A 1 73 ? 0.147 3.729 -8.456 1.00 79.94 73 ILE A CA 1
ATOM 556 C C . ILE A 1 73 ? 0.375 3.798 -9.971 1.00 79.94 73 ILE A C 1
ATOM 558 O O . ILE A 1 73 ? 1.521 3.828 -10.421 1.00 79.94 73 ILE A O 1
ATOM 562 N N . VAL A 1 74 ? -0.702 3.859 -10.760 1.00 78.56 74 VAL A N 1
ATOM 563 C CA . VAL A 1 74 ? -0.620 3.958 -12.225 1.00 78.56 74 VAL A CA 1
ATOM 564 C C . VAL A 1 74 ? 0.027 5.276 -12.659 1.00 78.56 74 VAL A C 1
ATOM 566 O O . VAL A 1 74 ? 0.895 5.270 -13.531 1.00 78.56 74 VAL A O 1
ATOM 569 N N . GLU A 1 75 ? -0.342 6.405 -12.057 1.00 82.00 75 GLU A N 1
ATOM 570 C CA . GLU A 1 75 ? 0.239 7.720 -12.369 1.00 82.00 75 GLU A CA 1
ATOM 571 C C . GLU A 1 75 ? 1.745 7.764 -12.070 1.00 82.00 75 GLU A C 1
ATOM 573 O O . GLU A 1 75 ? 2.535 8.180 -12.918 1.00 82.00 75 GLU A O 1
ATOM 578 N N . LEU A 1 76 ? 2.169 7.258 -10.909 1.00 78.06 76 LEU A N 1
ATOM 579 C CA . LEU A 1 76 ? 3.586 7.184 -10.545 1.00 78.06 76 LEU A CA 1
ATOM 580 C C . LEU A 1 76 ? 4.369 6.256 -11.484 1.00 78.06 76 LEU A C 1
ATOM 582 O O . LEU A 1 76 ? 5.445 6.625 -11.960 1.00 78.06 76 LEU A O 1
ATOM 586 N N . ALA A 1 77 ? 3.821 5.080 -11.799 1.00 74.12 77 ALA A N 1
ATOM 587 C CA . ALA A 1 77 ? 4.459 4.135 -12.710 1.00 74.12 77 ALA A CA 1
ATOM 588 C C . ALA A 1 77 ? 4.578 4.701 -14.137 1.00 74.12 77 ALA A C 1
ATOM 590 O O . ALA A 1 77 ? 5.628 4.583 -14.768 1.00 74.12 77 ALA A O 1
ATOM 591 N N . THR A 1 78 ? 3.532 5.361 -14.644 1.00 74.31 78 THR A N 1
ATOM 592 C CA . THR A 1 78 ? 3.526 5.962 -15.992 1.00 74.31 78 THR A CA 1
ATOM 593 C C . THR A 1 78 ? 4.438 7.181 -16.108 1.00 74.31 78 THR A C 1
ATOM 595 O O . THR A 1 78 ? 5.009 7.410 -17.175 1.00 74.31 78 THR A O 1
ATOM 598 N N . ALA A 1 79 ? 4.647 7.918 -15.015 1.00 77.56 79 ALA A N 1
ATOM 599 C CA . ALA A 1 79 ? 5.646 8.980 -14.934 1.00 77.56 79 ALA A CA 1
ATOM 600 C C . ALA A 1 79 ? 7.095 8.452 -14.887 1.00 77.56 79 ALA A C 1
ATOM 602 O O . ALA A 1 79 ? 8.035 9.246 -14.916 1.00 77.56 79 ALA A O 1
ATOM 603 N N . GLY A 1 80 ? 7.292 7.129 -14.816 1.00 67.50 80 GLY A N 1
ATOM 604 C CA . GLY A 1 80 ? 8.608 6.512 -14.665 1.00 67.50 80 GLY A CA 1
ATOM 605 C C . GLY A 1 80 ? 9.219 6.779 -13.292 1.00 67.50 80 GLY A C 1
ATOM 606 O O . GLY A 1 80 ? 10.442 6.808 -13.172 1.00 67.50 80 GLY A O 1
ATOM 607 N N . TYR A 1 81 ? 8.390 7.018 -12.266 1.00 70.06 81 TYR A N 1
ATOM 608 C CA . TYR A 1 81 ? 8.867 7.224 -10.905 1.00 70.06 81 TYR A CA 1
ATOM 609 C C . TYR A 1 81 ? 9.427 5.893 -10.375 1.00 70.06 81 TYR A C 1
ATOM 611 O O . TYR A 1 81 ? 8.659 4.949 -10.182 1.00 70.06 81 TYR A O 1
ATOM 619 N N . PRO A 1 82 ? 10.744 5.783 -10.115 1.00 58.72 82 PRO A N 1
ATOM 620 C CA . PRO A 1 82 ? 11.374 4.513 -9.740 1.00 58.72 82 PRO A CA 1
ATOM 621 C C . PRO A 1 82 ? 11.028 4.059 -8.310 1.00 58.72 82 PRO A C 1
ATOM 623 O O . PRO A 1 82 ? 11.521 3.029 -7.852 1.00 58.72 82 PRO A O 1
ATOM 626 N N . GLY A 1 83 ? 10.197 4.826 -7.597 1.00 63.22 83 GLY A N 1
ATOM 627 C CA . GLY A 1 83 ? 10.070 4.752 -6.150 1.00 63.22 83 GLY A CA 1
ATOM 628 C C . GLY A 1 83 ? 11.298 5.365 -5.478 1.00 63.22 83 GLY A C 1
ATOM 629 O O . GLY A 1 83 ? 12.415 5.284 -5.984 1.00 63.22 83 GLY A O 1
ATOM 630 N N . CYS A 1 84 ? 11.108 5.988 -4.320 1.00 63.69 84 CYS A N 1
ATOM 631 C CA . CYS A 1 84 ? 12.229 6.419 -3.500 1.00 63.69 84 CYS A CA 1
ATOM 632 C C . CYS A 1 84 ? 12.089 5.867 -2.085 1.00 63.69 84 CYS A C 1
ATOM 634 O O . CYS A 1 84 ? 11.133 6.162 -1.373 1.00 63.69 84 CYS A O 1
ATOM 636 N N . SER A 1 85 ? 13.077 5.074 -1.677 1.00 59.16 85 SER A N 1
ATOM 637 C CA . SER A 1 85 ? 13.251 4.655 -0.290 1.00 59.16 85 SER A CA 1
ATOM 638 C C . SER A 1 85 ? 13.836 5.823 0.499 1.00 59.16 85 SER A C 1
ATOM 640 O O . SER A 1 85 ? 14.964 6.218 0.224 1.00 59.16 85 SER A O 1
ATOM 642 N N . GLY A 1 86 ? 13.111 6.333 1.494 1.00 57.31 86 GLY A N 1
ATOM 643 C CA . GLY A 1 86 ? 13.609 7.394 2.377 1.00 57.31 86 GLY A CA 1
ATOM 644 C C . GLY A 1 86 ? 13.373 8.832 1.897 1.00 57.31 86 GLY A C 1
ATOM 645 O O . GLY A 1 86 ? 13.868 9.757 2.521 1.00 57.31 86 GLY A O 1
ATOM 646 N N . CYS A 1 87 ? 12.646 9.055 0.792 1.00 64.44 87 CYS A N 1
ATOM 647 C CA . CYS A 1 87 ? 12.346 10.425 0.337 1.00 64.44 87 CYS A CA 1
ATOM 648 C C . CYS A 1 87 ? 11.194 11.093 1.093 1.00 64.44 87 CYS A C 1
ATOM 650 O O . CYS A 1 87 ? 11.101 12.317 1.078 1.00 64.44 87 CYS A O 1
ATOM 652 N N . VAL A 1 88 ? 10.280 10.301 1.660 1.00 63.84 88 VAL A N 1
ATOM 653 C CA . VAL A 1 88 ? 9.119 10.820 2.399 1.00 63.84 88 VAL A CA 1
ATOM 654 C C . VAL A 1 88 ? 9.433 10.897 3.891 1.00 63.84 88 VAL A C 1
ATOM 656 O O . VAL A 1 88 ? 9.124 11.910 4.501 1.00 63.84 88 VAL A O 1
ATOM 659 N N . ASP A 1 89 ? 10.124 9.888 4.435 1.00 60.34 89 ASP A N 1
ATOM 660 C CA . ASP A 1 89 ? 10.578 9.836 5.826 1.00 60.34 89 ASP A CA 1
ATOM 661 C C . ASP A 1 89 ? 11.910 9.077 5.940 1.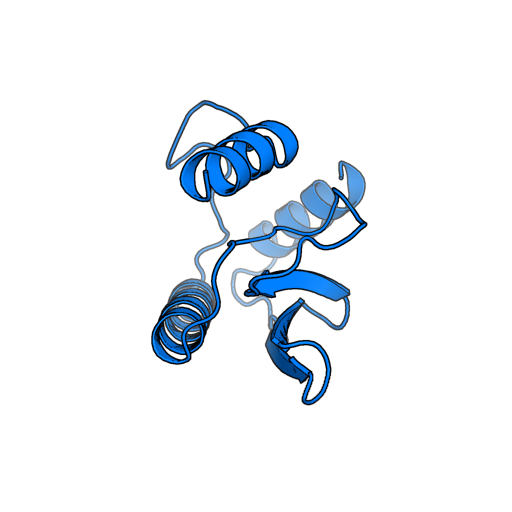00 60.34 89 ASP A C 1
ATOM 663 O O . ASP A 1 89 ? 12.125 8.087 5.240 1.00 60.34 89 ASP A O 1
ATOM 667 N N . ASP A 1 90 ? 12.775 9.491 6.873 1.00 69.00 90 ASP A N 1
ATOM 668 C CA . ASP A 1 90 ? 14.039 8.801 7.202 1.00 69.00 90 ASP A CA 1
ATOM 669 C C . ASP A 1 90 ? 13.823 7.476 7.965 1.00 69.00 90 ASP A C 1
ATOM 671 O O . ASP A 1 90 ? 14.763 6.711 8.197 1.00 69.00 90 ASP A O 1
ATOM 675 N N . ILE A 1 91 ? 12.586 7.201 8.387 1.00 75.62 91 ILE A N 1
ATOM 676 C CA . ILE A 1 91 ? 12.221 6.027 9.179 1.00 75.62 91 ILE A CA 1
ATOM 677 C C . ILE A 1 91 ? 11.749 4.916 8.239 1.00 75.62 91 ILE A C 1
ATOM 679 O O . ILE A 1 91 ? 10.842 5.101 7.430 1.00 75.62 91 ILE A O 1
ATOM 683 N N . GLU A 1 92 ? 12.358 3.734 8.356 1.00 76.38 92 GLU A N 1
ATOM 684 C CA . GLU A 1 92 ? 11.915 2.554 7.611 1.00 76.38 92 GLU A CA 1
ATOM 685 C C . GLU A 1 92 ? 10.503 2.148 8.060 1.00 76.38 92 GLU A C 1
ATOM 687 O O . GLU A 1 92 ? 10.216 2.078 9.257 1.00 76.38 92 GLU A O 1
ATOM 692 N N . TRP A 1 93 ? 9.619 1.879 7.093 1.00 81.50 93 TRP A N 1
ATOM 693 C CA . TRP A 1 93 ? 8.256 1.428 7.372 1.00 81.50 93 TRP A CA 1
ATOM 694 C C . TRP A 1 93 ? 8.265 0.178 8.256 1.00 81.50 93 TRP A C 1
ATOM 696 O O . TRP A 1 93 ? 8.947 -0.806 7.958 1.00 81.50 93 TRP A O 1
ATOM 706 N N . SER A 1 94 ? 7.465 0.201 9.321 1.00 87.81 94 SER A N 1
ATOM 707 C CA . SER A 1 94 ? 7.242 -0.948 10.190 1.00 87.81 94 SER A CA 1
ATOM 708 C C . SER A 1 94 ? 5.774 -1.331 10.145 1.00 87.81 94 SER A C 1
ATOM 710 O O . SER A 1 94 ? 4.931 -0.684 10.769 1.00 87.81 94 SER A O 1
ATOM 712 N N . GLU A 1 95 ? 5.494 -2.427 9.442 1.00 89.56 95 GLU A N 1
ATOM 713 C CA . GLU A 1 95 ? 4.144 -2.970 9.346 1.00 89.56 95 GLU A CA 1
ATOM 714 C C . GLU A 1 95 ? 3.572 -3.252 10.741 1.00 89.56 95 GLU A C 1
ATOM 716 O O . GLU A 1 95 ? 2.457 -2.851 11.036 1.00 89.56 95 GLU A O 1
ATOM 721 N N . SER A 1 96 ? 4.354 -3.818 11.666 1.00 91.25 96 SER A N 1
ATOM 722 C CA . SER A 1 96 ? 3.886 -4.084 13.035 1.00 91.25 96 SER A CA 1
ATOM 723 C C . SER A 1 96 ? 3.448 -2.822 13.783 1.00 91.25 96 SER A C 1
ATOM 725 O O . SER A 1 96 ? 2.411 -2.833 14.438 1.00 91.25 96 SER A O 1
ATOM 727 N N . ILE A 1 97 ? 4.207 -1.723 13.668 1.00 91.31 97 ILE A N 1
ATOM 728 C CA . ILE A 1 97 ? 3.849 -0.453 14.321 1.00 91.31 97 ILE A CA 1
ATOM 729 C C . ILE A 1 97 ? 2.576 0.117 13.691 1.00 91.31 97 ILE A C 1
ATOM 731 O O . ILE A 1 97 ? 1.703 0.614 14.400 1.00 91.31 97 ILE A O 1
ATOM 735 N N . TRP A 1 98 ? 2.453 0.027 12.367 1.00 89.94 98 TRP A N 1
ATOM 736 C CA . TRP A 1 98 ? 1.254 0.452 11.660 1.00 89.94 98 TRP A CA 1
ATOM 737 C C . TRP A 1 98 ? 0.011 -0.330 12.097 1.00 89.94 98 TRP A C 1
ATOM 739 O O . TRP A 1 98 ? -0.997 0.281 12.456 1.00 89.94 98 TRP A O 1
ATOM 749 N N . ARG A 1 99 ? 0.089 -1.664 12.151 1.00 91.50 99 ARG A N 1
ATOM 750 C CA . ARG A 1 99 ? -1.030 -2.510 12.591 1.00 91.50 99 ARG A CA 1
ATOM 751 C C . ARG A 1 99 ? -1.457 -2.198 14.019 1.00 91.50 99 ARG A C 1
ATOM 753 O O . ARG A 1 99 ? -2.651 -2.046 14.269 1.00 91.50 99 ARG A O 1
ATOM 760 N N . ASP A 1 100 ? -0.502 -1.993 14.927 1.00 91.12 100 ASP A N 1
ATOM 761 C CA . ASP A 1 100 ? -0.786 -1.560 16.298 1.00 91.12 100 ASP A CA 1
ATOM 762 C C . ASP A 1 100 ? -1.567 -0.236 16.340 1.00 91.12 100 ASP A C 1
ATOM 764 O O . ASP A 1 100 ? -2.457 -0.076 17.177 1.00 91.12 100 ASP A O 1
ATOM 768 N N . MET A 1 101 ? -1.251 0.723 15.461 1.00 87.69 101 MET A N 1
ATOM 769 C CA . MET A 1 101 ? -1.979 1.996 15.365 1.00 87.69 101 MET A CA 1
A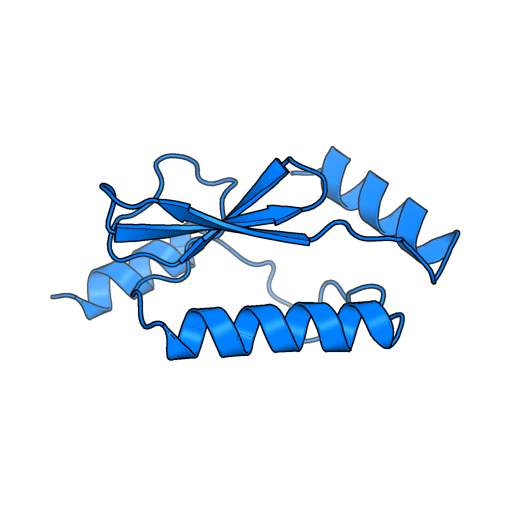TOM 770 C C . MET A 1 101 ? -3.392 1.799 14.804 1.00 87.69 101 MET A C 1
ATOM 772 O O . MET A 1 101 ? -4.360 2.233 15.425 1.00 87.69 101 MET A O 1
ATOM 776 N N . VAL A 1 102 ? -3.527 1.087 13.681 1.00 84.31 102 VAL A N 1
ATOM 777 C CA . VAL A 1 102 ? -4.825 0.817 13.036 1.00 84.31 102 VAL A CA 1
ATOM 778 C C . VAL A 1 102 ? -5.782 0.069 13.963 1.00 84.31 102 VAL A C 1
ATOM 780 O O . VAL A 1 102 ? -6.984 0.332 13.946 1.00 84.31 102 VAL A O 1
ATOM 783 N N . LEU A 1 103 ? -5.275 -0.872 14.763 1.00 82.62 103 LEU A N 1
ATOM 784 C CA . LEU A 1 103 ? -6.080 -1.638 15.714 1.00 82.62 103 LEU A CA 1
ATOM 785 C C . LEU A 1 103 ? -6.476 -0.810 16.943 1.00 82.62 103 LEU A C 1
ATOM 787 O O . LEU A 1 103 ? -7.592 -0.973 17.434 1.00 82.62 103 LEU A O 1
ATOM 791 N N . LYS A 1 104 ? -5.612 0.097 17.418 1.00 80.06 104 LYS A N 1
ATOM 792 C CA . LYS A 1 104 ? -5.946 1.028 18.513 1.00 80.06 104 LYS A CA 1
ATOM 793 C C . LYS A 1 104 ? -7.043 2.012 18.121 1.00 80.06 104 LYS A C 1
ATOM 795 O O . LYS A 1 104 ? -7.922 2.266 18.932 1.00 80.06 104 LYS A O 1
ATOM 800 N N . ASP A 1 105 ? -7.040 2.488 16.878 1.00 68.88 105 ASP A N 1
ATOM 801 C CA . ASP A 1 105 ? -8.070 3.392 16.344 1.00 68.88 105 ASP A CA 1
ATOM 802 C C . ASP A 1 105 ? -9.466 2.743 16.208 1.00 68.88 105 ASP A C 1
ATOM 804 O O . ASP A 1 105 ? -1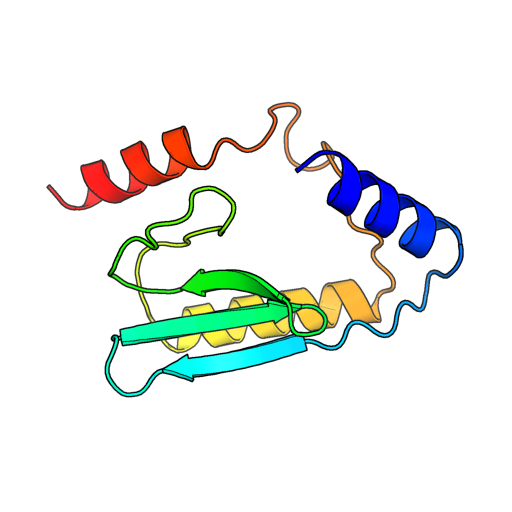0.436 3.424 15.871 1.00 68.88 105 ASP A O 1
ATOM 808 N N . ARG A 1 106 ? -9.591 1.427 16.435 1.00 62.00 106 ARG A N 1
ATOM 809 C CA . ARG A 1 106 ? -10.870 0.695 16.398 1.00 62.00 106 ARG A CA 1
ATOM 810 C C . ARG A 1 106 ? -11.522 0.494 17.771 1.00 62.00 106 ARG A C 1
ATOM 812 O O . ARG A 1 106 ? -12.624 -0.057 17.800 1.00 62.00 106 ARG A O 1
ATOM 819 N N . VAL A 1 107 ? -10.857 0.878 18.866 1.00 50.94 107 VAL A N 1
ATOM 820 C CA . VAL A 1 107 ? -11.337 0.720 20.256 1.00 50.94 107 VAL A CA 1
ATOM 821 C C . VAL A 1 107 ? -11.961 2.008 20.775 1.00 50.94 107 VAL A C 1
ATOM 823 O O . VAL A 1 107 ? -11.351 3.081 20.583 1.00 50.94 107 VAL A O 1
#

Foldseek 3Di:
DVPVVVVLLVVLVVDLQDPWDWDWDDDPPQAWIFIDTPNHTAEIEGCDDDPDQNYQYPHHDDPVVVVVVVVVVVVCSVVSPSDDDQPVHVDDDGSVVVVVVNVVVVD

Sequence (107 aa):
MRGIRKGLLSATDSNPRINVVFESVREDDSGFTSLKFMGVEGAVIGTSEPPDMDILWLGKETQDLVQEITKSIVELATAGYPGCSGCVDDIEWSESIWRDMVLKDRV

Secondary structure (DSSP, 8-state):
-HHHHHHHHHHHHH-S-----EEEEEETTTTEEEEEETTEEEEEEESSPPS-TTSEE--S--HHHHHHHHHHHHHHHHTT----TTSS-SSPP-HHHHHHHHHHTT-